Protein AF-A0A961WDT6-F1 (afdb_monomer_lite)

Radius of gyration: 16.95 Å; chains: 1; bounding box: 37×48×40 Å

Foldseek 3Di:
DVQLLVPQDQWDQDPVGDIDGADNPCVVLQDDPPVLLVVLLVLLVLLLLCVLQVNVVLNVLSVLQSLVQVVVVVPDDPSNSSSSVSSSVVSSCVSNVQWDFDDDPNDTDIDGDDDDDDRNHDDPVSNVVSSVVSVVSSVVGDDPVPDDDDPDDDPDPPPPDDDDD

Sequence (165 aa):
MDYAWSYTPAKFTPPSGKTVFIDKKNKDKMIVPLAKGREVIMAARLTAHAQICDLPEDQVRNYHSLILRERQSKKWTPQQLIYINQLHLTTVMMLVGKLQIVEKQGQKTVSVKGGKSKPKTCTPEQRAKVKELIAAYVKAGPDLTAVKPPAAGAVTPTSGNPGKK

Secondary structure (DSSP, 8-state):
-HHHHHHS-SEE--TTS--EE--TT-GGGTSPPHHHHHHHHHHHHHHHHHHHTT-HHHHHHHHHHHHHHHHHT--S-HHHHHHHHHHHHHHHHHHTTSEEEEEETTEEEEEE--S-----PPPHHHHHHHHHHHHHHHHTS--GGGSPPPP--------------

pLDDT: mean 76.64, std 20.47, range [28.44, 97.38]

Structure (mmCIF, N/CA/C/O backbone):
data_AF-A0A961WDT6-F1
#
_entry.id   AF-A0A961WDT6-F1
#
loop_
_atom_site.group_PDB
_atom_site.id
_atom_site.type_symbol
_atom_site.label_atom_id
_atom_site.label_alt_id
_atom_site.label_comp_id
_atom_site.label_asym_id
_atom_site.label_entity_id
_atom_site.label_seq_id
_atom_site.pdbx_PDB_ins_code
_atom_site.Cartn_x
_atom_site.Cartn_y
_atom_site.Cartn_z
_atom_site.occupancy
_atom_site.B_iso_or_equiv
_atom_site.auth_seq_id
_atom_site.auth_comp_id
_atom_site.auth_asym_id
_atom_site.auth_atom_id
_atom_site.pdbx_PDB_model_num
ATOM 1 N N . MET A 1 1 ? -5.571 2.172 -13.592 1.00 59.09 1 MET A N 1
ATOM 2 C CA . MET A 1 1 ? -4.099 2.173 -13.404 1.00 59.09 1 MET A CA 1
ATOM 3 C C . MET A 1 1 ? -3.459 3.456 -13.939 1.00 59.09 1 MET A C 1
ATOM 5 O O . MET A 1 1 ? -2.469 3.907 -13.377 1.00 59.09 1 MET A O 1
ATOM 9 N N . ASP A 1 2 ? -4.037 4.078 -14.969 1.00 68.88 2 ASP A N 1
ATOM 10 C CA . ASP A 1 2 ? -3.464 5.251 -15.652 1.00 68.88 2 ASP A CA 1
ATOM 11 C C . ASP A 1 2 ? -3.306 6.493 -14.772 1.00 68.88 2 ASP A C 1
ATOM 13 O O . ASP A 1 2 ? -2.321 7.213 -14.899 1.00 68.88 2 ASP A O 1
ATOM 17 N N . TYR A 1 3 ? -4.198 6.690 -13.801 1.00 67.19 3 TYR A N 1
ATOM 18 C CA . TYR A 1 3 ? -4.093 7.799 -12.849 1.00 67.19 3 TYR A CA 1
ATOM 19 C C . TYR A 1 3 ? -2.867 7.707 -11.925 1.00 67.19 3 TYR A C 1
ATOM 21 O O . TYR A 1 3 ? -2.311 8.725 -11.534 1.00 67.19 3 TYR A O 1
ATOM 29 N N . ALA A 1 4 ? -2.383 6.505 -11.597 1.00 66.75 4 ALA A N 1
ATOM 30 C CA . ALA A 1 4 ? -1.134 6.372 -10.839 1.00 66.75 4 ALA A CA 1
ATOM 31 C C . ALA A 1 4 ? 0.085 6.772 -11.693 1.00 66.75 4 ALA A C 1
ATOM 33 O O . ALA A 1 4 ? 1.058 7.343 -11.197 1.00 66.75 4 ALA A O 1
ATOM 34 N N . TRP A 1 5 ? 0.020 6.519 -13.005 1.00 71.19 5 TRP A N 1
ATOM 35 C CA . TRP A 1 5 ? 1.078 6.895 -13.939 1.00 71.19 5 TRP A CA 1
AT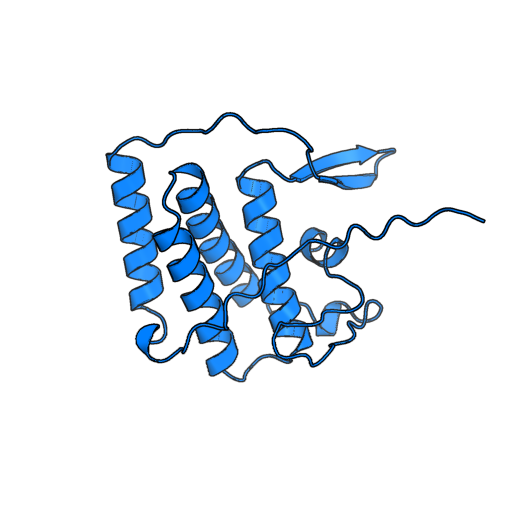OM 36 C C . TRP A 1 5 ? 1.210 8.414 -14.100 1.00 71.19 5 TRP A C 1
ATOM 38 O O . TRP A 1 5 ? 2.335 8.923 -14.152 1.00 71.19 5 TRP A O 1
ATOM 48 N N . SER A 1 6 ? 0.090 9.148 -14.118 1.00 70.12 6 SER A N 1
ATOM 49 C CA . SER A 1 6 ? 0.111 10.613 -14.230 1.00 70.12 6 SER A CA 1
ATOM 50 C C . SER A 1 6 ? 0.814 11.289 -13.048 1.00 70.12 6 SER A C 1
ATOM 52 O O . SER A 1 6 ? 1.495 12.287 -13.256 1.00 70.12 6 SER A O 1
ATOM 54 N N . TYR A 1 7 ? 0.731 10.721 -11.839 1.00 67.56 7 TYR A N 1
ATOM 55 C CA . TYR A 1 7 ? 1.404 11.250 -10.639 1.00 67.56 7 TYR A CA 1
ATOM 56 C C . TYR A 1 7 ? 2.800 10.696 -10.378 1.00 67.56 7 TYR A C 1
ATOM 58 O O . TYR A 1 7 ? 3.527 11.228 -9.541 1.00 67.56 7 TYR A O 1
ATOM 66 N N . THR A 1 8 ? 3.202 9.640 -11.080 1.00 67.88 8 THR A N 1
ATOM 67 C CA . THR A 1 8 ? 4.566 9.125 -10.955 1.00 67.88 8 THR A CA 1
ATOM 68 C C . THR A 1 8 ? 5.542 10.251 -11.350 1.00 67.88 8 THR A C 1
ATOM 70 O O . THR A 1 8 ? 5.372 10.825 -12.422 1.00 67.88 8 THR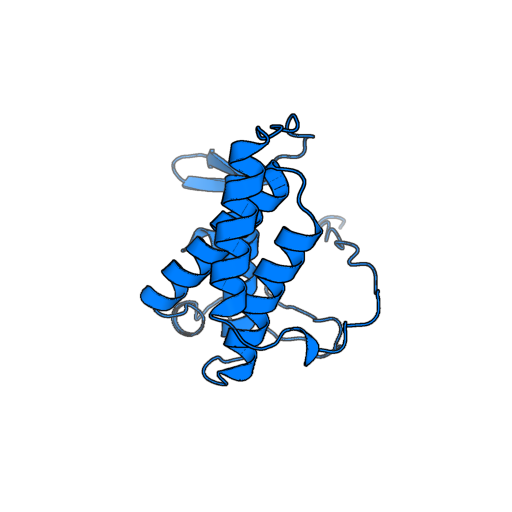 A O 1
ATOM 73 N N . PRO A 1 9 ? 6.535 10.645 -10.538 1.00 71.44 9 PRO A N 1
ATOM 74 C CA . PRO A 1 9 ? 7.431 11.743 -10.910 1.00 71.44 9 PRO A CA 1
ATOM 75 C C . PRO A 1 9 ? 8.360 11.333 -12.069 1.00 71.44 9 PRO A C 1
ATOM 77 O O . PRO A 1 9 ? 8.483 10.154 -12.384 1.00 71.44 9 PRO A O 1
ATOM 80 N N . ALA A 1 10 ? 9.019 12.286 -12.735 1.00 76.19 10 ALA A N 1
ATOM 81 C CA . ALA A 1 10 ? 10.022 11.975 -13.770 1.00 76.19 10 ALA A CA 1
ATOM 82 C C . ALA A 1 10 ? 11.360 11.483 -13.177 1.00 76.19 10 ALA A C 1
ATOM 84 O O . ALA A 1 10 ? 12.149 10.814 -13.843 1.00 76.19 10 ALA A O 1
ATOM 85 N N . LYS A 1 11 ? 11.609 11.804 -11.904 1.00 77.75 11 LYS A N 1
ATOM 86 C CA . LYS A 1 11 ? 12.741 11.320 -11.115 1.00 77.75 11 LYS A CA 1
ATOM 87 C C . LYS A 1 11 ? 12.306 11.104 -9.671 1.00 77.75 11 LYS A C 1
ATOM 89 O O . LYS A 1 11 ? 11.472 11.850 -9.163 1.00 77.75 11 LYS A O 1
ATOM 94 N N . PHE A 1 12 ? 12.875 10.108 -9.011 1.00 75.38 12 PHE A N 1
ATOM 95 C CA . PHE A 1 12 ? 12.621 9.829 -7.603 1.00 75.38 12 PHE A CA 1
ATOM 96 C C . PHE A 1 12 ? 13.937 9.564 -6.882 1.00 75.38 12 PHE A C 1
ATOM 98 O O . PHE A 1 12 ? 14.713 8.706 -7.300 1.00 75.38 12 PHE A O 1
ATOM 105 N N . THR A 1 13 ? 14.172 10.284 -5.789 1.00 72.25 13 THR A N 1
ATOM 106 C CA . THR A 1 13 ? 15.347 10.100 -4.936 1.00 72.25 13 THR A CA 1
ATOM 107 C C . THR A 1 13 ? 14.876 9.519 -3.601 1.00 72.25 13 THR A C 1
ATOM 109 O O . THR A 1 13 ? 14.266 10.240 -2.812 1.00 72.25 13 THR A O 1
ATOM 112 N N . PRO A 1 14 ? 15.079 8.214 -3.347 1.00 67.81 14 PRO A N 1
ATOM 113 C CA . PRO A 1 14 ? 14.799 7.621 -2.046 1.00 67.81 14 PRO A CA 1
ATOM 114 C C . PRO A 1 14 ? 15.775 8.154 -0.980 1.00 67.81 14 PRO A C 1
ATOM 116 O O . PRO A 1 14 ? 16.847 8.649 -1.333 1.00 67.81 14 PRO A O 1
ATOM 119 N N . PRO A 1 15 ? 15.491 7.954 0.323 1.00 59.66 15 PRO A N 1
ATOM 120 C CA . PRO A 1 15 ? 16.408 8.311 1.414 1.00 59.66 15 PRO A CA 1
ATOM 121 C C . PRO A 1 15 ? 17.803 7.675 1.310 1.00 59.66 15 PRO A C 1
ATOM 123 O O . PRO A 1 15 ? 18.754 8.169 1.899 1.00 59.66 15 PRO A O 1
ATOM 126 N N . SER A 1 16 ? 17.947 6.597 0.533 1.00 70.50 16 SER A N 1
ATOM 127 C CA . SER A 1 16 ? 19.240 5.975 0.229 1.00 70.50 16 SER A CA 1
ATOM 128 C C . SER A 1 16 ? 20.095 6.766 -0.777 1.00 70.50 16 SER A C 1
ATOM 130 O O . SER A 1 16 ? 21.140 6.279 -1.193 1.00 70.50 16 SER A O 1
ATOM 132 N N . GLY A 1 17 ? 19.637 7.930 -1.252 1.00 66.25 17 GLY A N 1
ATOM 133 C CA . GLY A 1 17 ? 20.403 8.875 -2.076 1.00 66.25 17 GLY A CA 1
ATOM 134 C C . GLY A 1 17 ? 20.498 8.552 -3.573 1.00 66.25 17 GLY A C 1
ATOM 135 O O . GLY A 1 17 ? 20.758 9.444 -4.379 1.00 66.25 17 GLY A O 1
ATOM 136 N N . LYS A 1 18 ? 20.241 7.308 -3.998 1.00 77.25 18 LYS A N 1
ATOM 137 C CA . LYS A 1 18 ? 20.331 6.924 -5.419 1.00 77.25 18 LYS A CA 1
ATOM 138 C C . LYS A 1 18 ? 19.096 7.358 -6.212 1.00 77.25 18 LYS A C 1
ATOM 140 O O . LYS A 1 18 ? 18.069 6.684 -6.187 1.00 77.25 18 LYS A O 1
ATOM 145 N N . THR A 1 19 ? 19.222 8.451 -6.958 1.00 81.69 19 THR A N 1
ATOM 146 C CA . THR A 1 19 ? 18.164 8.955 -7.847 1.00 81.69 19 THR A CA 1
ATOM 147 C C . THR A 1 19 ? 17.856 7.965 -8.972 1.00 81.69 19 THR A C 1
ATOM 149 O O . THR A 1 19 ? 18.752 7.512 -9.682 1.00 81.69 19 THR A O 1
ATOM 152 N N . VAL A 1 20 ? 16.573 7.655 -9.153 1.00 80.19 20 VAL A N 1
ATOM 153 C CA . VAL A 1 20 ? 16.056 6.836 -10.252 1.00 80.19 20 VAL A CA 1
ATOM 154 C C . VAL A 1 20 ? 15.321 7.742 -11.232 1.00 80.19 20 VAL A C 1
ATOM 156 O O . VAL A 1 20 ? 14.378 8.439 -10.852 1.00 80.19 20 VAL A O 1
ATOM 159 N N . PHE A 1 21 ? 15.746 7.718 -12.492 1.00 82.62 21 PHE A N 1
ATOM 160 C CA . PHE A 1 21 ? 15.040 8.366 -13.593 1.00 82.62 21 PHE A CA 1
ATOM 161 C C . PHE A 1 21 ? 13.946 7.443 -14.120 1.00 82.62 21 PHE A C 1
ATOM 163 O O . PHE A 1 21 ? 14.137 6.230 -14.229 1.00 82.62 21 PHE A O 1
ATOM 170 N N . ILE A 1 22 ? 12.789 8.027 -14.405 1.00 79.81 22 ILE A N 1
ATOM 171 C CA . ILE A 1 22 ? 11.580 7.310 -14.797 1.00 79.81 22 ILE A CA 1
ATOM 172 C C . ILE A 1 22 ? 11.346 7.564 -16.279 1.00 79.81 22 ILE A C 1
ATOM 174 O O . ILE A 1 22 ? 11.187 8.713 -16.700 1.00 79.81 22 ILE A O 1
ATOM 178 N N . ASP A 1 23 ? 11.324 6.491 -17.069 1.00 81.25 23 ASP A N 1
ATOM 179 C CA . ASP A 1 23 ? 11.062 6.592 -18.500 1.00 81.25 23 ASP A CA 1
ATOM 180 C C . ASP A 1 23 ? 9.569 6.831 -18.742 1.00 81.25 23 ASP A C 1
ATOM 182 O O . ASP A 1 23 ? 8.760 5.914 -18.886 1.00 81.25 23 ASP A O 1
ATOM 186 N N . LYS A 1 24 ? 9.203 8.112 -18.802 1.00 79.25 24 LYS A N 1
ATOM 187 C CA . LYS A 1 24 ? 7.831 8.552 -19.058 1.00 79.25 24 LYS A CA 1
ATOM 188 C C . LYS A 1 24 ? 7.304 8.181 -20.446 1.00 79.25 24 LYS A C 1
ATOM 190 O O . LYS A 1 24 ? 6.091 8.239 -20.642 1.00 79.25 24 LYS A O 1
ATOM 195 N N . LYS A 1 25 ? 8.179 7.807 -21.385 1.00 82.31 25 LYS A N 1
ATOM 196 C CA . LYS A 1 25 ? 7.808 7.434 -22.755 1.00 82.31 25 LYS A CA 1
ATOM 197 C C . LYS A 1 25 ? 7.473 5.947 -22.869 1.00 82.31 25 LYS A C 1
ATOM 199 O O . LYS A 1 25 ? 6.646 5.589 -23.697 1.00 82.31 25 LYS A O 1
ATOM 204 N N . ASN A 1 26 ? 8.039 5.097 -22.009 1.00 82.00 26 ASN A N 1
ATOM 205 C CA . ASN A 1 26 ? 7.781 3.651 -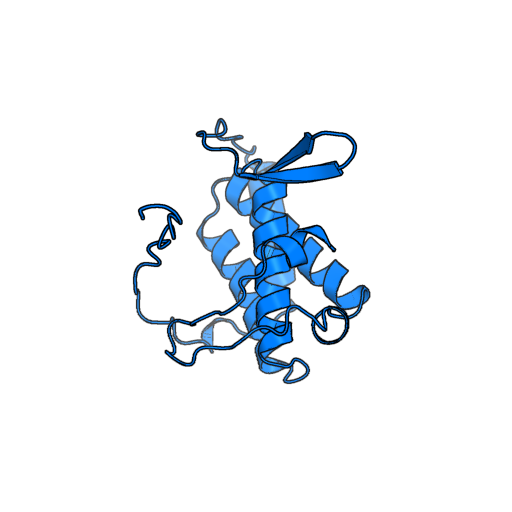21.990 1.00 82.00 26 ASN A CA 1
ATOM 206 C C . ASN A 1 26 ? 6.999 3.212 -20.749 1.00 82.00 26 ASN A C 1
ATOM 208 O O . ASN A 1 26 ? 7.481 2.444 -19.913 1.00 82.00 26 ASN A O 1
ATOM 212 N N . LYS A 1 27 ? 5.747 3.663 -20.662 1.00 81.88 27 LYS A N 1
ATOM 213 C CA . LYS A 1 27 ? 4.827 3.306 -19.577 1.00 81.88 27 LYS A CA 1
ATOM 214 C C . LYS A 1 27 ? 4.679 1.789 -19.399 1.00 81.88 27 LYS A C 1
ATOM 216 O O . LYS A 1 27 ? 4.703 1.300 -18.270 1.00 81.88 27 LYS A O 1
ATOM 221 N N . ASP A 1 28 ? 4.577 1.042 -20.492 1.00 83.12 28 ASP A N 1
ATOM 222 C CA . ASP A 1 28 ? 4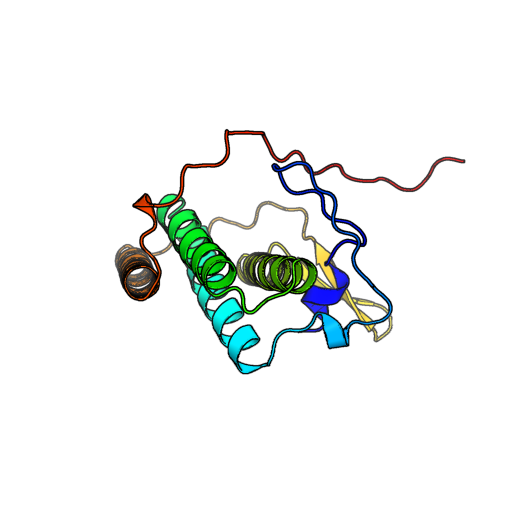.279 -0.395 -20.452 1.00 83.12 28 ASP A CA 1
ATOM 223 C C . ASP A 1 28 ? 5.403 -1.226 -19.822 1.00 83.12 28 ASP A C 1
ATOM 225 O O . ASP A 1 28 ? 5.148 -2.279 -19.246 1.00 83.12 28 ASP A O 1
ATOM 229 N N . LYS A 1 29 ? 6.644 -0.719 -19.828 1.00 83.88 29 LYS A N 1
ATOM 230 C CA . LYS A 1 29 ? 7.781 -1.361 -19.145 1.00 83.88 29 LYS A CA 1
ATOM 231 C C . LYS A 1 29 ? 7.734 -1.189 -17.622 1.00 83.88 29 LYS A C 1
ATOM 233 O O . LYS A 1 29 ? 8.425 -1.900 -16.893 1.00 83.88 29 LYS A O 1
ATOM 238 N N . MET A 1 30 ? 6.937 -0.240 -17.134 1.00 82.56 30 MET A N 1
ATOM 239 C CA . MET A 1 30 ? 6.847 0.117 -15.717 1.00 82.56 30 MET A CA 1
ATOM 240 C C . MET A 1 30 ? 5.576 -0.385 -15.044 1.00 82.56 30 MET A C 1
ATOM 242 O O . MET A 1 30 ? 5.590 -0.627 -13.835 1.00 82.56 30 MET A O 1
ATOM 246 N N . ILE A 1 31 ? 4.486 -0.543 -15.798 1.00 85.25 31 ILE A N 1
ATOM 247 C CA . ILE A 1 31 ? 3.253 -1.108 -15.257 1.00 85.25 31 ILE A CA 1
ATOM 248 C C . ILE A 1 31 ? 3.511 -2.561 -14.851 1.00 85.25 31 ILE A C 1
ATOM 250 O O . ILE A 1 31 ? 3.979 -3.382 -15.635 1.00 85.25 31 ILE A O 1
ATOM 254 N N . VAL A 1 32 ? 3.182 -2.885 -13.604 1.00 90.25 32 VAL A N 1
ATOM 255 C CA . VAL A 1 32 ? 3.193 -4.272 -13.132 1.00 90.25 32 VAL A CA 1
ATOM 256 C C . VAL A 1 32 ? 1.988 -5.042 -13.683 1.00 90.25 32 VAL A C 1
ATOM 258 O O . VAL A 1 32 ? 0.934 -4.437 -13.905 1.00 90.25 32 VAL A O 1
ATOM 261 N N . PRO A 1 33 ? 2.083 -6.375 -13.846 1.00 93.19 33 PRO A N 1
ATOM 262 C CA . PRO A 1 33 ? 0.961 -7.196 -14.290 1.00 93.19 33 PRO A CA 1
ATOM 263 C C . PRO A 1 33 ? -0.314 -6.947 -13.477 1.00 93.19 33 PRO A C 1
ATOM 265 O O . PRO A 1 33 ? -0.256 -6.697 -12.269 1.00 93.19 33 PRO A O 1
ATOM 268 N N . LEU A 1 34 ? -1.479 -7.078 -14.119 1.00 90.19 34 LEU A N 1
ATOM 269 C CA . LEU A 1 34 ? -2.778 -6.745 -13.520 1.00 90.19 34 LEU A CA 1
ATOM 270 C C . LEU A 1 34 ? -3.018 -7.441 -12.173 1.00 90.19 34 LEU A C 1
ATOM 272 O O . LEU A 1 34 ? -3.534 -6.817 -11.248 1.00 90.19 34 LEU A O 1
ATOM 276 N N . ALA A 1 35 ? -2.616 -8.708 -12.042 1.00 92.38 35 ALA A N 1
ATOM 277 C CA . ALA A 1 35 ? -2.719 -9.453 -10.789 1.00 92.38 35 ALA A CA 1
ATOM 278 C C . ALA A 1 35 ? -1.959 -8.766 -9.640 1.00 92.38 35 ALA A C 1
ATOM 280 O O . ALA A 1 35 ? -2.525 -8.557 -8.569 1.00 92.38 35 ALA A O 1
ATOM 281 N N . LYS A 1 36 ? -0.719 -8.318 -9.886 1.00 94.25 36 LYS A N 1
ATOM 282 C CA . LYS A 1 36 ? 0.059 -7.558 -8.899 1.00 94.25 36 LYS A CA 1
ATOM 283 C C . LYS A 1 36 ? -0.559 -6.184 -8.645 1.00 94.25 36 LYS A C 1
ATOM 285 O O . LYS A 1 36 ? -0.660 -5.765 -7.498 1.00 94.25 36 LYS A O 1
ATOM 290 N N . GLY A 1 37 ? -1.035 -5.505 -9.689 1.00 93.25 37 GLY A N 1
ATOM 291 C CA . GLY A 1 37 ? -1.755 -4.238 -9.540 1.00 93.25 37 GLY A CA 1
ATOM 292 C C . GLY A 1 37 ? -2.966 -4.349 -8.606 1.00 93.25 37 GLY A C 1
ATOM 293 O O . GLY A 1 37 ? -3.156 -3.497 -7.740 1.00 93.25 37 GLY A O 1
ATOM 294 N N . ARG A 1 38 ? -3.752 -5.429 -8.726 1.00 94.75 38 ARG A N 1
ATOM 295 C CA . ARG A 1 38 ? -4.895 -5.716 -7.841 1.00 94.75 38 ARG A CA 1
ATOM 296 C C . ARG A 1 38 ? -4.463 -5.911 -6.389 1.00 94.75 38 ARG A C 1
ATOM 298 O O . ARG A 1 38 ? -5.082 -5.331 -5.504 1.00 94.75 38 ARG A O 1
ATOM 305 N N . GLU A 1 39 ? -3.398 -6.670 -6.144 1.00 95.00 39 GLU A N 1
ATOM 306 C CA . GLU A 1 39 ? -2.853 -6.872 -4.794 1.00 95.00 39 GLU A CA 1
ATOM 307 C C . GLU A 1 39 ? -2.415 -5.547 -4.153 1.00 95.00 39 GLU A C 1
ATOM 309 O O . GLU A 1 39 ? -2.803 -5.246 -3.024 1.00 95.00 39 GLU A O 1
ATOM 314 N N . VAL A 1 40 ? -1.693 -4.705 -4.902 1.00 96.19 40 VAL A N 1
ATOM 315 C CA . VAL A 1 40 ? -1.263 -3.375 -4.439 1.00 96.19 40 VAL A CA 1
ATOM 316 C C . VAL A 1 40 ? -2.465 -2.496 -4.082 1.00 96.19 40 VAL A C 1
ATOM 318 O O . VAL A 1 40 ? -2.449 -1.827 -3.049 1.00 96.19 40 VAL A O 1
ATOM 321 N N . ILE A 1 41 ? -3.525 -2.514 -4.897 1.00 95.00 41 ILE A N 1
ATOM 322 C CA . ILE A 1 41 ? -4.766 -1.767 -4.636 1.00 95.00 41 ILE A CA 1
ATOM 323 C C . ILE A 1 41 ? -5.474 -2.287 -3.377 1.00 95.00 41 ILE A C 1
ATOM 325 O O . ILE A 1 41 ? -5.961 -1.485 -2.581 1.00 95.00 41 ILE A O 1
ATOM 329 N N . MET A 1 42 ? -5.517 -3.604 -3.159 1.00 96.00 42 MET A N 1
ATOM 330 C CA . MET A 1 42 ? -6.114 -4.188 -1.952 1.00 96.00 42 MET A CA 1
ATOM 331 C C . MET A 1 42 ? -5.332 -3.806 -0.691 1.00 96.00 42 MET A C 1
ATOM 333 O O . MET A 1 42 ? -5.929 -3.359 0.289 1.00 96.00 42 MET A O 1
ATOM 337 N N . ALA A 1 43 ? -4.000 -3.886 -0.733 1.00 97.12 43 ALA A N 1
ATOM 338 C CA . ALA A 1 43 ? -3.149 -3.420 0.357 1.00 97.12 43 ALA A CA 1
ATOM 339 C C . ALA A 1 43 ? -3.349 -1.915 0.615 1.00 97.12 43 ALA A C 1
ATOM 341 O O . ALA A 1 43 ? -3.511 -1.492 1.758 1.00 97.12 43 ALA A O 1
ATOM 342 N N . ALA A 1 44 ? -3.426 -1.097 -0.438 1.00 96.00 44 ALA A N 1
ATOM 343 C CA . ALA A 1 44 ? -3.708 0.331 -0.318 1.00 96.00 44 ALA A CA 1
ATOM 344 C C . ALA A 1 44 ? -5.091 0.616 0.280 1.00 96.00 44 ALA A C 1
ATOM 346 O O . ALA A 1 44 ? -5.233 1.534 1.085 1.00 96.00 44 ALA A O 1
ATOM 347 N N . ARG A 1 45 ? -6.104 -0.192 -0.052 1.00 95.88 45 ARG A N 1
ATOM 348 C CA . ARG A 1 45 ? -7.431 -0.096 0.560 1.00 95.88 45 ARG A CA 1
ATOM 349 C C . ARG A 1 45 ? -7.352 -0.321 2.068 1.00 95.88 45 ARG A C 1
ATOM 351 O O . ARG A 1 45 ? -7.911 0.490 2.799 1.00 95.88 45 ARG A O 1
ATOM 358 N N . LEU A 1 46 ? -6.639 -1.347 2.537 1.00 96.69 46 LEU A N 1
ATOM 359 C CA . LEU A 1 46 ? -6.432 -1.575 3.975 1.00 96.69 46 LEU A CA 1
ATOM 360 C C . LEU A 1 46 ? -5.722 -0.388 4.640 1.00 96.69 46 LEU A C 1
ATOM 362 O O . LEU A 1 46 ? -6.191 0.104 5.663 1.00 96.69 46 LEU A O 1
ATOM 366 N N . THR A 1 47 ? -4.667 0.149 4.014 1.00 96.62 47 THR A N 1
ATOM 367 C CA . THR A 1 47 ? -3.986 1.359 4.507 1.00 96.62 47 THR A CA 1
ATOM 368 C C . THR A 1 47 ? -4.927 2.567 4.580 1.00 96.62 47 THR A C 1
ATOM 370 O O . THR A 1 47 ? -4.900 3.302 5.563 1.00 96.62 47 THR A O 1
ATOM 373 N N . ALA A 1 48 ? -5.782 2.777 3.577 1.00 93.94 48 ALA A N 1
ATOM 374 C CA . ALA A 1 48 ? -6.743 3.877 3.585 1.00 93.94 48 ALA A CA 1
ATOM 375 C C . ALA A 1 48 ? -7.761 3.742 4.725 1.00 93.94 48 ALA A C 1
ATOM 377 O O . ALA A 1 48 ? -8.073 4.733 5.377 1.00 93.94 48 ALA A O 1
ATOM 378 N N . HIS A 1 49 ? -8.247 2.525 4.993 1.00 94.31 49 HIS A N 1
ATOM 379 C CA . HIS A 1 49 ? -9.161 2.280 6.111 1.00 94.31 49 HIS A CA 1
ATOM 380 C C . HIS A 1 49 ? -8.461 2.493 7.455 1.00 94.31 49 HIS A C 1
ATOM 382 O O . HIS A 1 49 ? -9.048 3.115 8.330 1.00 94.31 49 HIS A O 1
ATOM 388 N N . ALA A 1 50 ? -7.200 2.074 7.605 1.00 94.31 50 ALA A N 1
ATOM 389 C CA . ALA A 1 50 ? -6.411 2.387 8.796 1.00 94.31 50 ALA A CA 1
ATOM 390 C C . ALA A 1 50 ? -6.267 3.902 9.008 1.00 94.31 50 ALA A C 1
ATOM 392 O O . ALA A 1 50 ? -6.486 4.379 10.116 1.00 94.31 50 ALA A O 1
ATOM 393 N N . GLN A 1 51 ? -5.998 4.673 7.948 1.00 91.50 51 GLN A N 1
ATOM 394 C CA . GLN A 1 51 ? -5.908 6.134 8.044 1.00 91.50 51 GLN A CA 1
ATOM 395 C C . GLN A 1 51 ? -7.258 6.785 8.391 1.00 91.50 51 GLN A C 1
ATOM 397 O O . GLN A 1 51 ? -7.302 7.739 9.158 1.00 91.50 51 GLN A O 1
ATOM 402 N N . ILE A 1 52 ? -8.364 6.290 7.825 1.00 90.69 52 ILE A N 1
ATOM 403 C CA . ILE A 1 52 ? -9.718 6.764 8.155 1.00 90.69 52 ILE A CA 1
ATOM 404 C C . ILE A 1 52 ? -10.039 6.464 9.623 1.00 90.69 52 ILE A C 1
ATOM 406 O O . ILE A 1 52 ? -10.552 7.323 10.329 1.00 90.69 52 ILE A O 1
ATOM 410 N N . CYS A 1 53 ? -9.690 5.268 10.090 1.00 91.19 53 CYS A N 1
ATOM 411 C CA . CYS A 1 53 ? -9.977 4.798 11.438 1.00 91.19 53 CYS A CA 1
ATOM 412 C C . CYS A 1 53 ? -8.983 5.264 12.516 1.00 91.19 53 CYS A C 1
ATOM 414 O O . CYS A 1 53 ? -9.104 4.801 13.650 1.00 91.19 53 CYS A O 1
ATOM 416 N N . ASP A 1 54 ? -8.040 6.147 12.172 1.00 90.81 54 ASP A N 1
ATOM 417 C CA . ASP A 1 54 ? -6.987 6.662 13.057 1.00 90.81 54 ASP A CA 1
ATOM 418 C C . ASP A 1 54 ? -6.117 5.555 13.682 1.00 90.81 54 ASP A C 1
ATOM 420 O O . ASP A 1 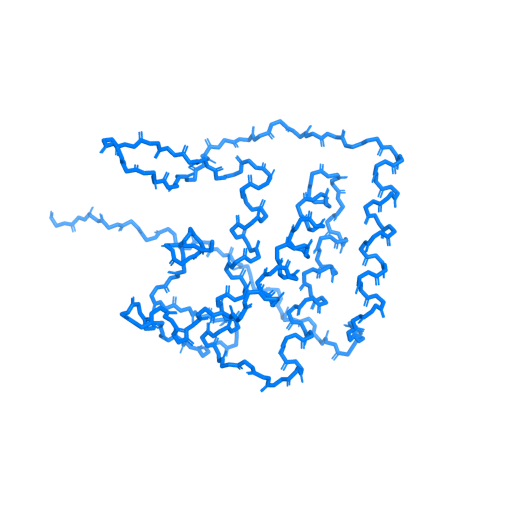54 ? -5.937 5.456 14.892 1.00 90.81 54 ASP A O 1
ATOM 424 N N . LEU A 1 55 ? -5.613 4.661 12.826 1.00 92.38 55 LEU A N 1
ATOM 425 C CA . LEU A 1 55 ? -4.739 3.543 13.186 1.00 92.38 55 LEU A CA 1
ATOM 426 C C . LEU A 1 55 ? -3.357 3.706 12.518 1.00 92.38 55 LEU A C 1
ATOM 428 O O . LEU A 1 55 ? -3.055 3.003 11.542 1.00 92.38 55 LEU A O 1
ATOM 432 N N . PRO A 1 56 ? -2.519 4.655 12.977 1.00 90.75 56 PRO A N 1
ATOM 433 C CA . PRO A 1 56 ? -1.277 5.014 12.294 1.00 90.75 56 PRO A CA 1
ATOM 434 C C . PRO A 1 56 ? -0.246 3.875 12.267 1.00 90.75 56 PRO A C 1
ATOM 436 O O . PRO A 1 56 ? 0.402 3.659 11.240 1.00 90.75 56 PRO A O 1
ATOM 439 N N . GLU A 1 57 ? -0.126 3.086 13.335 1.00 93.00 57 GLU A N 1
ATOM 440 C CA . GLU A 1 57 ? 0.799 1.948 13.386 1.00 93.00 57 GLU A CA 1
ATOM 441 C C . GLU A 1 57 ? 0.385 0.856 12.394 1.00 93.00 57 GLU A C 1
ATOM 443 O O . GLU A 1 57 ? 1.221 0.300 11.680 1.00 93.00 57 GLU A O 1
ATOM 448 N N . ASP A 1 58 ? -0.915 0.567 12.302 1.00 94.81 58 ASP A N 1
ATOM 449 C CA . ASP A 1 58 ? -1.465 -0.398 11.349 1.00 94.81 58 ASP A CA 1
ATOM 450 C C . ASP A 1 58 ? -1.271 0.059 9.900 1.00 94.81 58 ASP A C 1
ATOM 452 O O . ASP A 1 58 ? -0.882 -0.739 9.043 1.00 94.81 58 ASP A O 1
ATOM 456 N N . GLN A 1 59 ? -1.457 1.356 9.632 1.00 92.81 59 GLN A N 1
ATOM 457 C CA . GLN A 1 59 ? -1.151 1.958 8.335 1.00 92.81 59 GLN A CA 1
ATOM 458 C C . GLN A 1 59 ? 0.310 1.707 7.933 1.00 92.81 59 GLN A C 1
ATOM 460 O O . GLN A 1 59 ? 0.561 1.254 6.808 1.00 92.81 59 GLN A O 1
ATOM 465 N N . VAL A 1 60 ? 1.258 1.985 8.835 1.00 92.75 60 VAL A N 1
ATOM 466 C CA . VAL A 1 60 ? 2.698 1.820 8.581 1.00 92.75 60 VAL A CA 1
ATOM 467 C C . VAL A 1 60 ? 3.051 0.348 8.390 1.00 92.75 60 VAL A C 1
ATOM 469 O O . VAL A 1 60 ? 3.700 0.004 7.400 1.00 92.75 60 VAL A O 1
ATOM 472 N N . ARG A 1 61 ? 2.583 -0.541 9.276 1.00 94.12 61 ARG A N 1
ATOM 473 C CA . ARG A 1 61 ? 2.855 -1.987 9.192 1.00 94.12 61 ARG A CA 1
ATOM 474 C C . ARG A 1 61 ? 2.355 -2.592 7.886 1.00 94.12 61 ARG A C 1
ATOM 476 O O . ARG A 1 61 ? 3.094 -3.325 7.229 1.00 94.12 61 ARG A O 1
ATOM 483 N N . ASN A 1 62 ? 1.134 -2.251 7.478 1.00 96.12 62 ASN A N 1
ATOM 484 C CA . ASN A 1 62 ? 0.546 -2.749 6.239 1.00 96.12 62 ASN A CA 1
ATOM 485 C C . ASN A 1 62 ? 1.359 -2.316 5.005 1.00 96.12 62 ASN A C 1
ATOM 487 O O . ASN A 1 62 ? 1.689 -3.136 4.145 1.00 96.12 62 ASN A O 1
ATOM 491 N N . TYR A 1 63 ? 1.736 -1.033 4.942 1.00 95.00 63 TYR A N 1
ATOM 492 C CA . TYR A 1 63 ? 2.561 -0.501 3.855 1.00 95.00 63 TYR A CA 1
ATOM 493 C C . TYR A 1 63 ? 3.964 -1.129 3.831 1.00 95.00 63 TYR A C 1
ATOM 495 O O . TYR A 1 63 ? 4.436 -1.545 2.771 1.00 95.00 63 TYR A O 1
ATOM 503 N N . HIS A 1 64 ? 4.620 -1.259 4.987 1.00 93.69 64 HIS A N 1
ATOM 504 C CA . HIS A 1 64 ? 5.938 -1.888 5.074 1.00 93.69 64 HIS A CA 1
ATOM 505 C C . HIS A 1 64 ? 5.909 -3.354 4.640 1.00 93.69 64 HIS A C 1
ATOM 507 O O . HIS A 1 64 ? 6.799 -3.765 3.900 1.00 93.69 64 HIS A O 1
ATOM 513 N N . SER A 1 65 ? 4.875 -4.114 5.013 1.00 94.75 65 SER A N 1
ATOM 514 C CA . SER A 1 65 ? 4.721 -5.507 4.573 1.00 94.75 65 SER A CA 1
ATOM 515 C C . SER A 1 65 ? 4.628 -5.628 3.055 1.00 94.75 65 SER A C 1
ATOM 517 O O . SER A 1 65 ? 5.339 -6.445 2.468 1.00 94.75 65 SER A O 1
ATOM 519 N N . LEU A 1 66 ? 3.849 -4.756 2.399 1.00 95.50 66 LEU A N 1
ATOM 520 C CA . LEU A 1 66 ? 3.798 -4.695 0.937 1.00 95.50 66 LEU A CA 1
ATOM 521 C C . LEU A 1 66 ? 5.186 -4.416 0.344 1.00 95.50 66 LEU A C 1
ATOM 523 O O . LEU A 1 66 ? 5.706 -5.214 -0.430 1.00 95.50 66 LEU A O 1
ATOM 527 N N . ILE A 1 67 ? 5.806 -3.289 0.702 1.00 93.00 67 ILE A N 1
ATOM 528 C CA . ILE A 1 67 ? 7.053 -2.863 0.054 1.00 93.00 67 ILE A CA 1
ATOM 529 C C . ILE A 1 67 ? 8.198 -3.838 0.328 1.00 93.00 67 ILE A C 1
ATOM 531 O O . ILE A 1 67 ? 9.007 -4.096 -0.566 1.00 93.00 67 ILE A O 1
ATOM 535 N N . LEU A 1 68 ? 8.270 -4.402 1.535 1.00 92.88 68 LEU A N 1
ATOM 536 C CA . LEU A 1 68 ? 9.280 -5.394 1.875 1.00 92.88 68 LEU A CA 1
ATOM 537 C C . LEU A 1 68 ? 9.115 -6.665 1.042 1.00 92.88 68 LEU A C 1
ATOM 539 O O . LEU A 1 68 ? 10.101 -7.133 0.473 1.00 92.88 68 LEU A O 1
ATOM 543 N N . ARG A 1 69 ? 7.883 -7.175 0.907 1.00 93.81 69 ARG A N 1
ATOM 544 C CA . ARG A 1 69 ? 7.572 -8.354 0.084 1.00 93.81 69 ARG A CA 1
ATOM 545 C C . ARG A 1 69 ? 8.028 -8.146 -1.353 1.00 93.81 69 ARG A C 1
ATOM 547 O O . ARG A 1 69 ? 8.721 -8.993 -1.916 1.00 93.81 69 ARG A O 1
ATOM 554 N N . GLU A 1 70 ? 7.688 -6.999 -1.936 1.00 94.19 70 GLU A N 1
ATOM 555 C CA . GLU A 1 70 ? 8.042 -6.716 -3.325 1.00 94.19 70 GLU A CA 1
ATOM 556 C C . GLU A 1 70 ? 9.555 -6.554 -3.509 1.00 94.19 70 GLU A C 1
ATOM 558 O O . GLU A 1 70 ? 10.108 -7.076 -4.478 1.00 94.19 70 GLU A O 1
ATOM 563 N N . ARG A 1 71 ? 10.256 -5.921 -2.559 1.00 91.25 71 ARG A N 1
ATOM 564 C CA . ARG A 1 71 ? 11.725 -5.815 -2.585 1.00 91.25 71 ARG A CA 1
ATOM 565 C C . ARG A 1 71 ? 12.409 -7.175 -2.454 1.00 91.25 71 ARG A C 1
ATOM 567 O O . ARG A 1 71 ? 13.308 -7.477 -3.234 1.00 91.25 71 ARG A O 1
ATOM 574 N N . GLN A 1 72 ? 11.983 -8.000 -1.500 1.00 92.06 72 GLN A N 1
ATOM 575 C CA . GLN A 1 72 ? 12.571 -9.321 -1.258 1.00 92.06 72 GLN A CA 1
ATOM 576 C C . GLN A 1 72 ? 12.277 -10.314 -2.380 1.00 92.06 72 GLN A C 1
ATOM 578 O O . GLN A 1 72 ? 13.084 -11.207 -2.621 1.00 92.06 72 GLN A O 1
ATOM 583 N N . SER A 1 73 ? 11.176 -10.126 -3.116 1.00 91.31 73 SER A N 1
ATOM 584 C CA . SER A 1 73 ? 10.873 -10.958 -4.282 1.00 91.31 73 SER A CA 1
ATOM 585 C C . SER A 1 73 ? 11.958 -10.889 -5.362 1.00 91.31 73 SER A C 1
ATOM 587 O O . SER A 1 73 ? 12.084 -11.828 -6.141 1.00 91.31 73 SER A O 1
ATOM 589 N N . LYS A 1 74 ? 12.712 -9.776 -5.437 1.00 90.12 74 LYS A N 1
ATOM 590 C CA . LYS A 1 74 ? 13.697 -9.470 -6.494 1.00 90.12 74 LYS A CA 1
ATOM 591 C C . LYS A 1 74 ? 13.139 -9.557 -7.927 1.00 90.12 74 LYS A C 1
ATOM 593 O O . LYS A 1 74 ? 13.908 -9.544 -8.881 1.00 90.12 74 LYS A O 1
ATOM 598 N N . LYS A 1 75 ? 11.811 -9.605 -8.093 1.00 93.38 75 LYS A N 1
ATOM 599 C CA . LYS A 1 75 ? 11.132 -9.722 -9.398 1.00 93.38 75 LYS A CA 1
ATOM 600 C C . LYS A 1 75 ? 11.011 -8.391 -10.137 1.00 93.38 75 LYS A C 1
ATOM 602 O O . LYS A 1 75 ? 10.755 -8.381 -11.335 1.00 93.38 75 LYS A O 1
ATOM 607 N N . TRP A 1 76 ? 11.149 -7.277 -9.421 1.00 93.56 76 TRP A N 1
ATOM 608 C CA . TRP A 1 76 ? 10.817 -5.950 -9.928 1.00 93.56 76 TRP A CA 1
ATOM 609 C C . TRP A 1 76 ? 12.056 -5.105 -10.167 1.00 93.56 76 TRP A C 1
ATOM 611 O O . TRP A 1 76 ? 12.962 -5.042 -9.334 1.00 93.56 76 TRP A O 1
ATOM 621 N N . THR A 1 77 ? 12.048 -4.373 -11.276 1.00 91.31 77 THR A N 1
ATOM 622 C CA . THR A 1 77 ? 13.036 -3.319 -11.510 1.00 91.31 77 THR A CA 1
ATOM 623 C C . THR A 1 77 ? 12.855 -2.172 -10.502 1.00 91.31 77 THR A C 1
ATOM 625 O O . THR A 1 77 ? 11.759 -1.980 -9.962 1.00 91.31 77 THR A O 1
ATOM 628 N N . PRO A 1 78 ? 13.883 -1.330 -10.279 1.00 88.88 78 PRO A N 1
ATOM 629 C CA . PRO A 1 78 ? 13.741 -0.138 -9.440 1.00 88.88 78 PRO A CA 1
ATOM 630 C C . PRO A 1 78 ? 12.588 0.780 -9.876 1.00 88.88 78 PRO A C 1
ATOM 632 O O . PRO A 1 78 ? 11.876 1.324 -9.036 1.00 88.88 78 PRO A O 1
ATOM 635 N N . GLN A 1 79 ? 12.364 0.912 -11.186 1.00 87.50 79 GLN A N 1
ATOM 636 C CA . GLN A 1 79 ? 11.268 1.704 -11.746 1.00 87.50 79 GLN A CA 1
ATOM 637 C C . GLN A 1 79 ? 9.892 1.093 -11.433 1.00 87.50 79 GLN A C 1
ATOM 639 O O . GLN A 1 79 ? 8.975 1.814 -11.043 1.00 87.50 79 GLN A O 1
ATOM 644 N N . GLN A 1 80 ? 9.754 -0.233 -11.523 1.00 91.06 80 GLN A N 1
ATOM 645 C CA . GLN A 1 80 ? 8.521 -0.938 -11.155 1.00 91.06 80 GLN A CA 1
ATOM 646 C C . GLN A 1 80 ? 8.238 -0.870 -9.649 1.00 91.06 80 GLN A C 1
ATOM 648 O O . GLN A 1 80 ? 7.088 -0.694 -9.256 1.00 91.06 80 GLN A O 1
ATOM 653 N N . LEU A 1 81 ? 9.264 -0.928 -8.792 1.00 91.31 81 LEU A N 1
ATOM 654 C CA . LEU A 1 81 ? 9.097 -0.715 -7.347 1.00 91.31 81 LEU A CA 1
ATOM 655 C C . LEU A 1 81 ? 8.583 0.696 -7.032 1.00 91.31 81 LEU A C 1
ATOM 657 O O . LEU A 1 81 ? 7.729 0.864 -6.160 1.00 91.31 81 LEU A O 1
ATOM 661 N N . ILE A 1 82 ? 9.061 1.711 -7.760 1.00 87.88 82 ILE A N 1
ATOM 662 C CA . ILE A 1 82 ? 8.527 3.073 -7.640 1.00 87.88 82 ILE A CA 1
ATOM 663 C C . ILE A 1 82 ? 7.075 3.115 -8.112 1.00 87.88 82 ILE A C 1
ATOM 665 O O . ILE A 1 82 ? 6.242 3.699 -7.424 1.00 87.88 82 ILE A O 1
ATOM 669 N N . TYR A 1 83 ? 6.750 2.469 -9.233 1.00 89.19 83 TYR A N 1
ATOM 670 C CA . TYR A 1 83 ? 5.373 2.385 -9.715 1.00 89.19 83 TYR A CA 1
ATOM 671 C C . TYR A 1 83 ? 4.439 1.720 -8.691 1.00 89.19 83 TYR A C 1
ATOM 673 O O . TYR A 1 83 ? 3.370 2.257 -8.417 1.00 89.19 83 TYR A O 1
ATOM 681 N N . ILE A 1 84 ? 4.852 0.611 -8.065 1.00 92.88 84 ILE A N 1
ATOM 682 C CA . ILE A 1 84 ? 4.105 -0.056 -6.985 1.00 92.88 84 ILE A CA 1
ATOM 683 C C . ILE A 1 84 ? 3.834 0.916 -5.830 1.00 92.88 84 ILE A C 1
ATOM 685 O O . ILE A 1 84 ? 2.693 1.042 -5.385 1.00 92.88 84 ILE A O 1
ATOM 689 N N . ASN A 1 85 ? 4.863 1.637 -5.375 1.00 90.81 85 ASN A N 1
ATOM 690 C CA . ASN A 1 85 ? 4.717 2.633 -4.316 1.00 90.81 85 ASN A CA 1
ATOM 691 C C . ASN A 1 85 ? 3.732 3.750 -4.712 1.00 90.81 85 ASN A C 1
ATOM 693 O O . ASN A 1 85 ? 2.839 4.101 -3.946 1.00 90.81 85 ASN A O 1
ATOM 697 N N . GLN A 1 86 ? 3.846 4.279 -5.931 1.00 85.94 86 GLN A N 1
ATOM 698 C CA . GLN A 1 86 ? 2.961 5.341 -6.415 1.00 85.94 86 GLN A CA 1
ATOM 699 C C . GLN A 1 86 ? 1.521 4.867 -6.603 1.00 85.94 86 GLN A C 1
ATOM 701 O O . GLN A 1 86 ? 0.586 5.601 -6.279 1.00 85.94 86 GLN A O 1
ATOM 706 N N . LEU A 1 87 ? 1.321 3.638 -7.080 1.00 90.31 87 LEU A N 1
ATOM 707 C CA . LEU A 1 87 ? 0.002 3.027 -7.189 1.00 90.31 87 LEU A CA 1
ATOM 708 C C . LEU A 1 87 ? -0.655 2.890 -5.813 1.00 90.31 87 LEU A C 1
ATOM 710 O O . LEU A 1 87 ? -1.831 3.234 -5.666 1.00 90.31 87 LEU A O 1
ATOM 714 N N . HIS A 1 88 ? 0.103 2.448 -4.805 1.00 93.94 88 HIS A N 1
ATOM 715 C CA . HIS A 1 88 ? -0.375 2.370 -3.427 1.00 93.94 88 HIS A CA 1
ATOM 716 C C . HIS A 1 88 ? -0.776 3.752 -2.898 1.00 93.94 88 HIS A C 1
ATOM 718 O O . HIS A 1 88 ? -1.943 3.957 -2.559 1.00 93.94 88 HIS A O 1
ATOM 724 N N . LEU A 1 89 ? 0.142 4.724 -2.924 1.00 88.44 89 LEU A N 1
ATOM 725 C CA . LEU A 1 89 ? -0.094 6.074 -2.402 1.00 88.44 89 LEU A CA 1
ATOM 726 C C . LEU A 1 89 ? -1.263 6.774 -3.096 1.00 88.44 89 LEU A C 1
ATOM 728 O O . LEU A 1 89 ? -2.119 7.355 -2.430 1.00 88.44 89 LEU A O 1
ATOM 732 N N . THR A 1 90 ? -1.339 6.690 -4.426 1.00 86.19 90 THR A N 1
ATOM 733 C CA . THR A 1 90 ? -2.438 7.289 -5.198 1.00 86.19 90 THR A CA 1
ATOM 734 C C . THR A 1 90 ? -3.776 6.677 -4.795 1.00 86.19 90 THR A C 1
ATOM 736 O O . THR A 1 90 ? -4.747 7.398 -4.577 1.00 86.19 90 THR A O 1
ATOM 739 N N . THR A 1 91 ? -3.828 5.353 -4.631 1.00 89.88 91 THR A N 1
ATOM 740 C CA . THR A 1 91 ? -5.043 4.653 -4.195 1.00 89.88 91 THR A CA 1
ATOM 741 C C . THR A 1 91 ? -5.457 5.076 -2.788 1.00 89.88 91 THR A C 1
ATOM 743 O O . THR A 1 91 ? -6.628 5.391 -2.576 1.00 89.88 91 THR A O 1
ATOM 746 N N . VAL A 1 92 ? -4.512 5.169 -1.844 1.00 90.31 92 VAL A N 1
ATOM 747 C CA . VAL A 1 92 ? -4.788 5.678 -0.491 1.00 90.31 92 VAL A CA 1
ATOM 748 C C . VAL A 1 92 ? -5.359 7.091 -0.563 1.00 90.31 92 VAL A C 1
ATOM 750 O O . VAL A 1 92 ? -6.439 7.339 -0.034 1.00 90.31 92 VAL A O 1
ATOM 753 N N . MET A 1 93 ? -4.680 8.006 -1.261 1.00 84.81 93 MET A N 1
ATOM 754 C CA . MET A 1 93 ? -5.091 9.406 -1.374 1.00 84.81 93 MET A CA 1
ATOM 755 C C . MET A 1 93 ? -6.476 9.577 -2.013 1.00 84.81 93 MET A C 1
ATOM 757 O O . MET A 1 93 ? -7.244 10.427 -1.560 1.00 84.81 93 MET A O 1
ATOM 761 N N . MET A 1 94 ? -6.824 8.769 -3.019 1.00 83.81 94 MET A N 1
ATOM 762 C CA . MET A 1 94 ? -8.173 8.760 -3.597 1.00 83.81 94 MET A CA 1
ATOM 763 C C . MET A 1 94 ? -9.222 8.306 -2.577 1.00 83.81 94 MET A C 1
ATOM 765 O O . MET A 1 94 ? -10.240 8.973 -2.410 1.00 83.81 94 MET A O 1
ATOM 769 N N . LEU A 1 95 ? -8.968 7.212 -1.852 1.00 87.06 95 LEU A N 1
ATOM 770 C CA . LEU A 1 95 ? -9.932 6.640 -0.905 1.00 87.06 95 LEU A CA 1
ATOM 771 C C . LEU A 1 95 ? -10.144 7.505 0.341 1.00 87.06 95 LEU A C 1
ATOM 773 O O . LEU A 1 95 ? -11.265 7.598 0.838 1.00 87.06 95 LEU A O 1
ATOM 777 N N . VAL A 1 96 ? -9.096 8.174 0.826 1.00 86.06 96 VAL A N 1
ATOM 778 C CA . VAL A 1 96 ? -9.216 9.108 1.959 1.00 86.06 96 VAL A CA 1
ATOM 779 C C . VAL A 1 96 ? -9.775 10.477 1.546 1.00 86.06 96 VAL A C 1
ATOM 781 O O . VAL A 1 96 ? -9.961 11.344 2.394 1.00 86.06 96 VAL A O 1
ATOM 784 N N . GLY A 1 97 ? -10.039 10.693 0.252 1.00 74.81 97 GLY A N 1
ATOM 785 C CA . GLY A 1 97 ? -10.622 11.929 -0.275 1.00 74.81 97 GLY A CA 1
ATOM 786 C C . GLY A 1 97 ? -9.637 13.088 -0.468 1.00 74.81 97 GLY A C 1
ATOM 787 O O . GLY A 1 97 ? -10.072 14.228 -0.630 1.00 74.81 97 GLY A O 1
ATOM 788 N N . LYS A 1 98 ? -8.323 12.819 -0.473 1.00 69.88 98 LYS A N 1
ATOM 789 C CA . LYS A 1 98 ? -7.265 13.810 -0.756 1.00 69.88 98 LYS A CA 1
ATOM 790 C C . LYS A 1 98 ? -7.061 14.061 -2.259 1.00 69.88 98 LYS A C 1
ATOM 792 O O . LYS A 1 98 ? -6.446 15.058 -2.628 1.00 69.88 98 LYS A O 1
ATOM 797 N N . LEU A 1 99 ? -7.588 13.199 -3.129 1.00 64.06 99 LEU A N 1
ATOM 798 C CA . LEU A 1 99 ? -7.617 13.383 -4.585 1.00 64.06 99 LEU A CA 1
ATOM 799 C C . LEU A 1 99 ? -9.069 13.423 -5.079 1.00 64.06 99 LEU A C 1
ATOM 801 O O . LEU A 1 99 ? -9.876 12.582 -4.690 1.00 64.06 99 LEU A O 1
ATOM 805 N N . GLN A 1 100 ? -9.395 14.378 -5.950 1.00 60.16 100 GLN A N 1
ATOM 806 C CA . GLN A 1 100 ? -10.673 14.455 -6.657 1.00 60.16 100 GLN A CA 1
ATOM 807 C C . GLN A 1 100 ? -10.434 14.352 -8.161 1.00 60.16 100 GLN A C 1
ATOM 809 O O . GLN A 1 100 ? -9.548 15.006 -8.704 1.00 60.16 100 GLN A O 1
ATOM 814 N N . ILE A 1 101 ? -11.255 13.558 -8.842 1.00 62.66 101 ILE A N 1
ATOM 815 C CA . ILE A 1 101 ? -11.312 13.555 -10.302 1.00 62.66 101 ILE A CA 1
ATOM 816 C C . ILE A 1 101 ? -12.152 14.768 -10.720 1.00 62.66 101 ILE A C 1
ATOM 818 O O . ILE A 1 101 ? -13.326 14.860 -10.370 1.00 62.66 101 ILE A O 1
ATOM 822 N N . VAL A 1 102 ? -11.527 15.718 -11.408 1.00 59.16 102 VAL A N 1
ATOM 823 C CA . VAL A 1 102 ? -12.143 16.919 -11.970 1.00 59.16 102 VAL A CA 1
ATOM 824 C C . VAL A 1 102 ? -12.192 16.754 -13.484 1.00 59.16 102 VAL A C 1
ATOM 826 O O . VAL A 1 102 ? -11.166 16.599 -14.151 1.00 59.16 102 VAL A O 1
ATOM 829 N N . GLU A 1 103 ? -13.395 16.784 -14.038 1.00 48.50 103 GLU A N 1
ATOM 830 C CA . GLU A 1 103 ? -13.589 16.786 -15.481 1.00 48.50 103 GLU A CA 1
ATOM 831 C C . GLU A 1 103 ? -13.430 18.219 -15.998 1.00 48.50 103 GLU A C 1
ATOM 833 O O . GLU A 1 103 ? -14.191 19.110 -15.625 1.00 48.50 103 GLU A O 1
ATOM 838 N N . LYS A 1 104 ? -12.401 18.462 -16.815 1.00 51.09 104 LYS A N 1
ATOM 839 C CA . LYS A 1 104 ? -12.209 19.729 -17.527 1.00 51.09 104 LYS A CA 1
ATOM 840 C C . LYS A 1 104 ? -12.270 19.443 -19.020 1.00 51.09 104 LYS A C 1
ATOM 842 O O . LYS A 1 104 ? -11.471 18.660 -19.517 1.00 51.09 104 LYS A O 1
ATOM 847 N N . GLN A 1 105 ? -13.216 20.078 -19.714 1.00 42.50 105 GLN A N 1
ATOM 848 C CA . GLN A 1 105 ? -13.348 20.020 -21.179 1.00 42.50 105 GLN A CA 1
ATOM 849 C C . GLN A 1 105 ? -13.367 18.582 -21.743 1.00 42.50 105 GLN A C 1
ATOM 851 O O . GLN A 1 105 ? -12.651 18.264 -22.685 1.00 42.50 105 GLN A O 1
ATOM 856 N N . GLY A 1 106 ? -14.141 17.681 -21.126 1.00 50.31 106 GLY A N 1
ATOM 857 C CA . GLY A 1 106 ? -14.241 16.276 -21.552 1.00 50.31 106 GLY A CA 1
ATOM 858 C C . GLY A 1 106 ? -13.023 15.405 -21.211 1.00 50.31 106 GLY A C 1
ATOM 859 O O . GLY A 1 106 ? -13.028 14.205 -21.483 1.00 50.31 106 GLY A O 1
ATOM 860 N N . GLN A 1 107 ? -11.991 15.965 -20.570 1.00 45.16 107 GLN A N 1
ATOM 861 C CA . GLN A 1 107 ? -10.821 15.234 -20.096 1.00 45.16 107 GLN A CA 1
ATOM 862 C C . GLN A 1 107 ? -10.860 15.104 -18.565 1.00 45.16 107 GLN A C 1
ATOM 864 O O . GLN A 1 107 ? -10.867 16.085 -17.815 1.00 45.16 107 GLN A O 1
ATOM 869 N N . LYS A 1 108 ? -10.903 13.859 -18.074 1.00 52.94 108 LYS A N 1
ATOM 870 C CA . LYS A 1 108 ? -10.897 13.550 -16.636 1.00 52.94 108 LYS A CA 1
ATOM 871 C C . LYS A 1 108 ? -9.487 13.715 -16.079 1.00 52.94 108 LYS A C 1
ATOM 873 O O . LYS A 1 108 ? -8.642 12.837 -16.240 1.00 52.94 108 LYS A O 1
ATOM 878 N N . THR A 1 109 ? -9.246 14.830 -15.402 1.00 53.72 109 THR A N 1
ATOM 879 C CA . THR A 1 109 ? -7.979 15.128 -14.722 1.00 53.72 109 THR A CA 1
ATOM 880 C C . THR A 1 109 ? -8.124 14.884 -13.226 1.00 53.72 109 THR A C 1
ATOM 882 O O . THR A 1 109 ? -9.195 15.069 -12.663 1.00 53.72 109 THR A O 1
ATOM 885 N N . VAL A 1 110 ? -7.074 14.441 -12.546 1.00 59.19 110 VAL A N 1
ATOM 886 C CA . VAL A 1 110 ? -7.112 14.277 -11.086 1.00 59.19 110 VAL A CA 1
ATOM 887 C C . VAL A 1 110 ? -6.443 15.499 -10.463 1.00 59.19 110 VAL A C 1
ATOM 889 O O . VAL A 1 110 ? -5.392 15.935 -10.925 1.00 59.19 110 VAL A O 1
ATOM 892 N N . SER A 1 111 ? -7.072 16.088 -9.451 1.00 59.31 111 SER A N 1
ATOM 893 C CA . SER A 1 111 ? -6.574 17.241 -8.699 1.00 59.31 111 SER A CA 1
ATOM 894 C C . SER A 1 111 ? -6.459 16.890 -7.217 1.00 59.31 111 SER A C 1
ATOM 896 O O . SER A 1 111 ? -7.288 16.157 -6.674 1.00 59.31 111 SER A O 1
ATOM 898 N N . VAL A 1 112 ? -5.439 17.420 -6.541 1.00 62.97 112 VAL A N 1
ATOM 899 C CA . VAL A 1 112 ? -5.296 17.286 -5.084 1.00 62.97 112 VAL A CA 1
ATOM 900 C C . VAL A 1 112 ? -6.298 18.222 -4.414 1.00 62.97 112 VAL A C 1
ATOM 902 O O . VAL A 1 112 ? -6.276 19.427 -4.657 1.00 62.97 112 VAL A O 1
ATOM 905 N N . LYS A 1 113 ? -7.177 17.684 -3.564 1.00 59.84 113 LYS A N 1
ATOM 906 C CA . LYS A 1 113 ? -8.032 18.513 -2.709 1.00 59.84 113 LYS A CA 1
ATOM 907 C C . LYS A 1 113 ? -7.179 19.101 -1.588 1.00 59.84 113 LYS A C 1
ATOM 909 O O . LYS A 1 113 ? -6.751 18.383 -0.687 1.00 59.84 113 LYS A O 1
ATOM 914 N N . GLY A 1 114 ? -6.963 20.414 -1.623 1.00 48.06 114 GLY A N 1
ATOM 915 C CA . GLY A 1 114 ? -6.483 21.172 -0.472 1.00 48.06 114 GLY A CA 1
ATOM 916 C C . GLY A 1 114 ? -7.640 21.426 0.493 1.00 48.06 114 GLY A C 1
ATOM 917 O O . GLY A 1 114 ? -8.495 22.260 0.223 1.00 48.06 114 GLY A O 1
ATOM 918 N N . GLY A 1 115 ? -7.705 20.681 1.594 1.00 49.41 115 GLY A N 1
ATOM 919 C CA . GLY A 1 115 ? -8.711 20.896 2.634 1.00 49.41 115 GLY A CA 1
ATOM 920 C C . GLY A 1 115 ? -8.756 19.750 3.638 1.00 49.41 115 GLY A C 1
ATOM 921 O O . GLY A 1 115 ? -8.649 18.584 3.260 1.00 49.41 115 GLY A O 1
ATOM 922 N N . LYS A 1 116 ? -8.907 20.074 4.928 1.00 45.12 116 LYS A N 1
ATOM 923 C CA . LYS A 1 116 ? -9.083 19.084 5.999 1.00 45.12 116 LYS A CA 1
ATOM 924 C C . LYS A 1 116 ? -10.407 18.346 5.763 1.00 45.12 116 LYS A C 1
ATOM 926 O O . LYS A 1 116 ? -11.475 18.874 6.062 1.00 45.12 116 LYS A O 1
ATOM 931 N N . SER A 1 117 ? -10.355 17.142 5.191 1.00 54.19 117 SER A N 1
ATOM 932 C CA . SER A 1 117 ? -11.513 16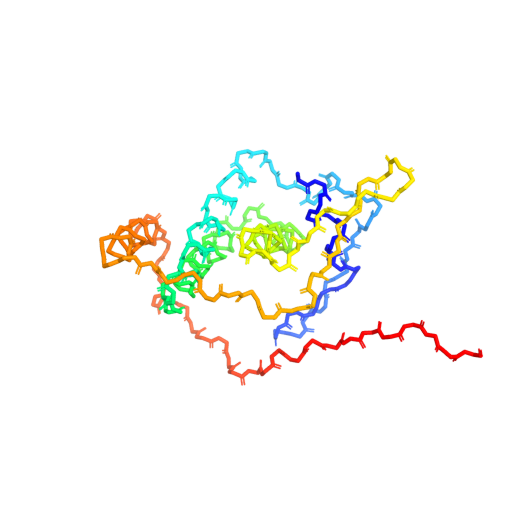.245 5.169 1.00 54.19 117 SER A CA 1
ATOM 933 C C . SER A 1 117 ? -11.944 15.986 6.611 1.00 54.19 117 SER A C 1
ATOM 935 O O . SER A 1 117 ? -11.088 15.667 7.439 1.00 54.19 117 SER A O 1
ATOM 937 N N . LYS A 1 118 ? -13.243 16.117 6.919 1.00 55.84 118 LYS A N 1
ATOM 938 C CA . LYS A 1 118 ? -13.771 15.793 8.253 1.00 55.84 118 LYS A CA 1
ATOM 939 C C . LYS A 1 118 ? -13.291 14.385 8.648 1.00 55.84 118 LYS A C 1
ATOM 941 O O . LYS A 1 118 ? -13.441 13.478 7.821 1.00 55.84 118 LYS A O 1
ATOM 946 N N . PRO A 1 119 ? -12.697 14.192 9.840 1.00 55.91 119 PRO A N 1
ATOM 947 C CA . PRO A 1 119 ? -12.254 12.875 10.273 1.00 55.91 119 PRO A CA 1
ATOM 948 C C . PRO A 1 119 ? -13.481 11.968 10.356 1.00 55.91 119 PRO A C 1
ATOM 950 O O . PRO A 1 119 ? -14.382 12.191 11.160 1.00 55.91 119 PRO A O 1
ATOM 953 N N . LYS A 1 120 ? -13.559 10.984 9.459 1.00 65.62 120 LYS A N 1
ATOM 954 C CA . LYS A 1 120 ? -14.562 9.923 9.538 1.00 65.62 120 LYS A CA 1
ATOM 955 C C . LYS A 1 120 ? -14.098 8.963 10.625 1.00 65.62 120 LYS A C 1
ATOM 957 O O . LYS A 1 120 ? -13.290 8.091 10.352 1.00 65.62 120 LYS A O 1
ATOM 962 N N . THR A 1 121 ? -14.565 9.144 11.850 1.00 72.06 121 THR A N 1
ATOM 963 C CA . THR A 1 121 ? -14.241 8.246 12.959 1.00 72.06 121 THR A CA 1
ATOM 964 C C . THR A 1 121 ? -14.955 6.908 12.779 1.00 72.06 121 THR A C 1
ATOM 966 O O . THR A 1 121 ? -16.174 6.849 12.637 1.00 72.06 121 THR A O 1
ATOM 969 N N . CYS A 1 122 ? -14.181 5.825 12.756 1.00 85.62 122 CYS A N 1
ATOM 970 C CA . CYS A 1 122 ? -14.705 4.463 12.697 1.00 85.62 122 CYS A CA 1
ATOM 971 C C . CYS A 1 122 ? -15.298 4.032 14.046 1.00 85.62 122 CYS A C 1
ATOM 973 O O . CYS A 1 122 ? -14.816 4.455 15.103 1.00 85.62 122 CYS A O 1
ATOM 975 N N . THR A 1 123 ? -16.285 3.133 14.020 1.00 92.69 123 THR A N 1
ATOM 976 C CA . THR A 1 123 ? -16.760 2.455 15.235 1.00 92.69 123 THR A CA 1
ATOM 977 C C . THR A 1 123 ? -15.679 1.511 15.792 1.00 92.69 123 THR A C 1
ATOM 979 O O . THR A 1 123 ? -14.729 1.155 15.079 1.00 92.69 123 THR A O 1
ATOM 982 N N . PRO A 1 124 ? -15.777 1.088 17.066 1.00 92.75 124 PRO A N 1
ATOM 983 C CA . PRO A 1 124 ? -14.873 0.090 17.638 1.00 92.75 124 PRO A CA 1
ATOM 984 C C . PRO A 1 124 ? -14.792 -1.209 16.819 1.00 92.75 124 PRO A C 1
ATOM 986 O O . PRO A 1 124 ? -13.694 -1.709 16.579 1.00 92.75 124 PRO A O 1
ATOM 989 N N . GLU A 1 125 ? -15.921 -1.701 16.313 1.00 93.25 125 GLU A N 1
ATOM 990 C CA . GLU A 1 125 ? -16.028 -2.926 15.509 1.00 93.25 125 GLU A CA 1
ATOM 991 C C . GLU A 1 125 ? -15.314 -2.758 14.165 1.00 93.25 125 GLU A C 1
ATOM 993 O O . GLU A 1 125 ? -14.563 -3.633 13.732 1.00 93.25 125 GLU A O 1
ATOM 998 N N . GLN A 1 126 ? -15.479 -1.597 13.523 1.00 92.75 126 GLN A N 1
ATOM 999 C CA . GLN A 1 126 ? -14.767 -1.261 12.291 1.00 92.75 126 GLN A CA 1
ATOM 1000 C C . GLN A 1 126 ? -13.253 -1.204 12.520 1.00 92.75 126 GLN A C 1
ATOM 1002 O O . GLN A 1 126 ? -12.494 -1.776 11.737 1.00 92.75 126 GLN A O 1
ATOM 1007 N N . ARG A 1 127 ? -12.802 -0.570 13.612 1.00 93.12 127 ARG A N 1
ATOM 1008 C CA . ARG A 1 127 ? -11.380 -0.544 13.990 1.00 93.12 127 ARG A CA 1
ATOM 1009 C C . ARG A 1 127 ? -10.833 -1.949 14.211 1.00 93.12 127 ARG A C 1
ATOM 1011 O O . ARG A 1 127 ? -9.773 -2.271 13.677 1.00 93.12 127 ARG A O 1
ATOM 1018 N N . ALA A 1 128 ? -11.552 -2.784 14.959 1.00 95.75 128 ALA A N 1
ATOM 1019 C CA . ALA A 1 128 ? -11.163 -4.167 15.208 1.00 95.75 128 ALA A CA 1
ATOM 1020 C C . ALA A 1 128 ? -11.042 -4.952 13.895 1.00 95.75 128 ALA A C 1
ATOM 1022 O O . ALA A 1 128 ? -10.032 -5.621 13.672 1.00 95.75 128 ALA A O 1
ATOM 1023 N N . LYS A 1 129 ? -12.005 -4.788 12.977 1.00 96.25 129 LYS A N 1
ATOM 1024 C CA . LYS A 1 129 ? -11.964 -5.483 11.690 1.00 96.25 129 LYS A CA 1
ATOM 1025 C C . LYS A 1 129 ? -10.791 -5.044 10.819 1.00 96.25 129 LYS A C 1
ATOM 1027 O O . LYS A 1 129 ? -10.142 -5.878 10.194 1.00 96.25 129 LYS A O 1
ATOM 1032 N N . VAL A 1 130 ? -10.489 -3.745 10.783 1.00 95.25 130 VAL A N 1
ATOM 1033 C CA . VAL A 1 130 ? -9.331 -3.222 10.041 1.00 95.25 130 VAL A CA 1
ATOM 1034 C C . VAL A 1 130 ? -8.025 -3.790 10.602 1.00 95.25 130 VAL A C 1
ATOM 1036 O O . VAL A 1 130 ? -7.190 -4.250 9.823 1.00 95.25 130 VAL A O 1
ATOM 1039 N N . LYS A 1 131 ? -7.874 -3.833 11.932 1.00 96.06 131 LYS A N 1
ATOM 1040 C CA . LYS A 1 131 ? -6.709 -4.442 12.594 1.00 96.06 131 LYS A CA 1
ATOM 1041 C C . LYS A 1 131 ? -6.557 -5.919 12.252 1.00 96.06 131 LYS A C 1
ATOM 1043 O O . LYS A 1 131 ? -5.462 -6.345 11.905 1.00 96.06 131 LYS A O 1
ATOM 1048 N N . GLU A 1 132 ? -7.644 -6.687 12.306 1.00 97.38 132 GLU A N 1
ATOM 1049 C CA . GLU A 1 132 ? -7.648 -8.116 11.973 1.00 97.38 132 GLU A CA 1
ATOM 1050 C C . GLU A 1 132 ? -7.195 -8.357 10.525 1.00 97.38 132 GLU A C 1
ATOM 1052 O O . GLU A 1 132 ? -6.305 -9.169 10.273 1.00 97.38 132 GLU A O 1
ATOM 1057 N N . LEU A 1 133 ? -7.754 -7.606 9.571 1.00 97.06 133 LEU A N 1
ATOM 1058 C CA . LEU A 1 133 ? -7.405 -7.730 8.155 1.00 97.06 133 LEU A CA 1
ATOM 1059 C C . LEU A 1 133 ? -5.946 -7.341 7.883 1.00 97.06 133 LEU A C 1
ATOM 1061 O O . LEU A 1 133 ? -5.266 -8.012 7.105 1.00 97.06 133 LEU A O 1
ATOM 1065 N N . ILE A 1 134 ? -5.448 -6.286 8.533 1.00 96.38 134 ILE A N 1
ATOM 1066 C CA . ILE A 1 134 ? -4.044 -5.872 8.420 1.00 96.38 134 ILE A CA 1
ATOM 1067 C C . ILE A 1 134 ? -3.122 -6.911 9.055 1.00 96.38 134 ILE A C 1
ATOM 1069 O O . ILE A 1 134 ? -2.120 -7.275 8.447 1.00 96.38 134 ILE A O 1
ATOM 1073 N N . ALA A 1 135 ? -3.464 -7.437 10.231 1.00 95.62 135 ALA A N 1
ATOM 1074 C CA . ALA A 1 135 ? -2.690 -8.487 10.882 1.00 95.62 135 ALA A CA 1
ATOM 1075 C C . ALA A 1 135 ? -2.611 -9.747 10.008 1.00 95.62 135 ALA A C 1
ATOM 1077 O O . ALA A 1 135 ? -1.527 -10.303 9.839 1.00 95.62 135 ALA A O 1
ATOM 1078 N N . ALA A 1 136 ? -3.724 -10.159 9.393 1.00 96.38 136 ALA A N 1
ATOM 1079 C CA . ALA A 1 136 ? -3.750 -11.279 8.456 1.00 96.38 136 ALA A CA 1
ATOM 1080 C C . ALA A 1 136 ? -2.863 -11.021 7.226 1.00 96.38 136 ALA A C 1
ATOM 1082 O O . ALA A 1 136 ? -2.063 -11.879 6.850 1.00 96.38 136 ALA A O 1
ATOM 1083 N N . TYR A 1 137 ? -2.948 -9.824 6.634 1.00 94.88 137 TYR A N 1
ATOM 1084 C CA . TYR A 1 137 ? -2.118 -9.443 5.490 1.00 94.88 137 TYR A CA 1
ATOM 1085 C C . TYR A 1 137 ? -0.619 -9.418 5.833 1.00 94.88 137 TYR A C 1
ATOM 1087 O O . TYR A 1 137 ? 0.198 -9.961 5.086 1.00 94.88 137 TYR A O 1
ATOM 1095 N N . VAL A 1 138 ? -0.261 -8.834 6.981 1.00 94.25 138 VAL A N 1
ATOM 1096 C CA . VAL A 1 138 ? 1.122 -8.760 7.472 1.00 94.25 138 VAL A CA 1
ATOM 1097 C C . VAL A 1 138 ? 1.663 -10.150 7.799 1.00 94.25 138 VAL A C 1
ATOM 1099 O O . VAL A 1 138 ? 2.787 -10.454 7.412 1.00 94.25 138 VAL A O 1
ATOM 1102 N N . LYS A 1 139 ? 0.864 -11.016 8.438 1.00 93.50 139 LYS A N 1
ATOM 1103 C CA . LYS A 1 139 ? 1.237 -12.403 8.765 1.00 93.50 139 LYS A CA 1
ATOM 1104 C C . LYS A 1 139 ? 1.503 -13.247 7.519 1.00 93.50 139 LYS A C 1
ATOM 1106 O O . LYS A 1 139 ? 2.376 -14.104 7.536 1.00 93.50 139 LYS A O 1
ATOM 1111 N N . ALA A 1 140 ? 0.776 -13.001 6.431 1.00 91.62 140 ALA A N 1
ATOM 1112 C CA . ALA A 1 140 ? 1.039 -13.638 5.143 1.00 91.62 140 ALA A CA 1
ATOM 1113 C C . ALA A 1 140 ? 2.281 -13.063 4.430 1.00 91.62 140 ALA A C 1
ATOM 1115 O O . ALA A 1 140 ? 2.585 -13.452 3.298 1.00 91.62 140 ALA A O 1
ATOM 1116 N N . GLY A 1 141 ? 2.924 -12.045 5.005 1.00 85.00 141 GLY A N 1
ATOM 1117 C CA . GLY A 1 141 ? 4.065 -11.325 4.455 1.00 85.00 141 GLY A CA 1
ATOM 1118 C C . GLY A 1 141 ? 5.389 -11.653 5.129 1.00 85.00 141 GLY A C 1
ATOM 1119 O O . GLY A 1 141 ? 5.451 -12.489 6.025 1.00 85.00 141 GLY A O 1
ATOM 1120 N N . PRO A 1 142 ? 6.471 -11.023 4.653 1.00 83.12 142 PRO A N 1
ATOM 1121 C CA . PRO A 1 142 ? 7.788 -11.192 5.248 1.00 83.12 142 PRO A CA 1
ATOM 1122 C C . PRO A 1 142 ? 7.847 -10.623 6.666 1.00 83.12 142 PRO A C 1
ATOM 1124 O O . PRO A 1 142 ? 7.124 -9.678 6.996 1.00 83.12 142 PRO A O 1
ATOM 1127 N N . ASP A 1 143 ? 8.757 -11.169 7.474 1.00 82.12 143 ASP A N 1
ATOM 1128 C CA . ASP A 1 143 ? 9.002 -10.692 8.831 1.00 82.12 143 ASP A CA 1
ATOM 1129 C C . ASP A 1 143 ? 9.478 -9.231 8.814 1.00 82.12 143 ASP A C 1
ATOM 1131 O O . ASP A 1 143 ? 10.516 -8.884 8.241 1.00 82.12 143 ASP A O 1
ATOM 1135 N N . LEU A 1 144 ? 8.685 -8.364 9.442 1.00 75.50 144 LEU A N 1
ATOM 1136 C CA . LEU A 1 144 ? 8.943 -6.931 9.520 1.00 75.50 144 LEU A CA 1
ATOM 1137 C C . LEU A 1 144 ? 10.056 -6.582 10.515 1.00 75.50 144 LEU A C 1
ATOM 1139 O O . LEU A 1 144 ? 10.631 -5.500 10.405 1.00 75.50 144 LEU A O 1
ATOM 1143 N N . THR A 1 145 ? 10.386 -7.473 11.455 1.00 71.69 145 THR A N 1
ATOM 1144 C CA . THR A 1 145 ? 11.469 -7.261 12.431 1.00 71.69 145 THR A CA 1
ATOM 1145 C C . THR A 1 145 ? 12.857 -7.345 11.789 1.00 71.69 145 THR A C 1
ATOM 1147 O O . THR A 1 145 ? 13.816 -6.771 12.301 1.00 71.69 145 THR A O 1
ATOM 1150 N N . ALA A 1 146 ? 12.953 -7.960 10.606 1.00 59.19 146 ALA A N 1
ATOM 1151 C CA . ALA A 1 146 ? 14.182 -8.058 9.825 1.00 59.19 146 ALA A CA 1
ATOM 1152 C C . ALA A 1 146 ? 14.566 -6.749 9.099 1.00 59.19 146 ALA A C 1
ATOM 1154 O O . ALA A 1 146 ? 15.614 -6.686 8.452 1.00 59.19 146 ALA A O 1
ATOM 1155 N N . VAL A 1 147 ? 13.740 -5.694 9.169 1.00 52.03 147 VAL A N 1
ATOM 1156 C CA . VAL A 1 147 ? 13.994 -4.415 8.488 1.00 52.03 147 VAL A CA 1
ATOM 1157 C C . VAL A 1 147 ? 14.334 -3.326 9.492 1.00 52.03 147 VAL A C 1
ATOM 1159 O O . VAL A 1 147 ? 13.469 -2.798 10.187 1.00 52.03 147 VAL A O 1
ATOM 1162 N N . LYS A 1 148 ? 15.607 -2.926 9.509 1.00 38.78 148 LYS A N 1
ATOM 1163 C CA . LYS A 1 148 ? 16.071 -1.742 10.238 1.00 38.78 148 LYS A CA 1
ATOM 1164 C C . LYS A 1 148 ? 15.324 -0.499 9.708 1.00 38.78 148 LYS A C 1
ATOM 1166 O O . LYS A 1 148 ? 15.328 -0.292 8.489 1.00 38.78 148 LYS A O 1
ATOM 1171 N N . PRO A 1 149 ? 14.686 0.324 10.563 1.00 38.75 149 PRO A N 1
ATOM 1172 C CA . PRO A 1 149 ? 14.022 1.544 10.116 1.00 38.75 149 PRO A CA 1
ATOM 1173 C C . PRO A 1 149 ? 15.009 2.437 9.350 1.00 38.75 149 PRO A C 1
ATOM 1175 O O . PRO A 1 149 ? 16.149 2.592 9.801 1.00 38.75 149 PRO A O 1
ATOM 1178 N N . PRO A 1 150 ? 14.621 3.049 8.215 1.00 39.00 150 PRO A N 1
ATOM 1179 C CA . PRO A 1 150 ? 15.391 4.165 7.694 1.00 39.00 150 PRO A CA 1
ATOM 1180 C C . PRO A 1 150 ? 15.368 5.279 8.747 1.00 39.00 150 PRO A C 1
ATOM 1182 O O . PRO A 1 150 ? 14.315 5.571 9.317 1.00 39.00 150 PRO A O 1
ATOM 1185 N N . ALA A 1 151 ? 16.535 5.864 9.024 1.00 32.78 151 ALA A N 1
ATOM 1186 C CA . ALA A 1 151 ? 16.668 6.990 9.940 1.00 32.78 151 ALA A CA 1
ATOM 1187 C C . ALA A 1 151 ? 15.627 8.068 9.602 1.00 32.78 151 ALA A C 1
ATOM 1189 O O . ALA A 1 151 ? 15.383 8.351 8.426 1.00 32.78 151 ALA A O 1
ATOM 1190 N N . ALA A 1 152 ? 14.998 8.626 10.637 1.00 36.38 152 ALA A N 1
ATOM 1191 C CA . ALA A 1 152 ? 13.963 9.645 10.542 1.00 36.38 152 ALA A CA 1
ATOM 1192 C C . ALA A 1 152 ? 14.500 10.917 9.858 1.00 36.38 152 ALA A C 1
ATOM 1194 O O . ALA A 1 152 ? 14.957 11.851 10.504 1.00 36.38 152 ALA A O 1
ATOM 1195 N N . GLY A 1 153 ? 14.461 10.938 8.528 1.00 32.22 153 GLY A N 1
ATOM 1196 C CA . GLY A 1 153 ? 14.650 12.122 7.704 1.00 32.22 153 GLY A CA 1
ATOM 1197 C C . GLY A 1 153 ? 13.288 12.582 7.214 1.00 32.22 153 GLY A C 1
ATOM 1198 O O . GLY A 1 153 ? 12.650 11.894 6.418 1.00 32.22 153 GLY A O 1
ATOM 1199 N N . ALA A 1 154 ? 12.829 13.718 7.732 1.00 31.05 154 ALA A N 1
ATOM 1200 C CA . ALA A 1 154 ? 11.582 14.363 7.360 1.00 31.05 154 ALA A CA 1
ATOM 1201 C C . ALA A 1 154 ? 11.437 14.463 5.830 1.00 31.05 154 ALA A C 1
ATOM 1203 O O . ALA A 1 154 ? 12.211 15.138 5.155 1.00 31.05 154 ALA A O 1
ATOM 1204 N N . VAL A 1 155 ? 10.417 13.804 5.283 1.00 33.34 155 VAL A N 1
ATOM 1205 C CA . VAL A 1 155 ? 9.921 14.074 3.932 1.00 33.34 155 VAL A CA 1
ATOM 1206 C C . VAL A 1 155 ? 9.233 15.435 3.949 1.00 33.34 155 VAL A C 1
ATOM 1208 O O . VAL A 1 155 ? 8.040 15.542 4.219 1.00 33.34 155 VAL A O 1
ATOM 1211 N N . THR A 1 156 ? 9.986 16.495 3.668 1.00 28.44 156 THR A N 1
ATOM 1212 C CA . THR A 1 156 ? 9.409 17.743 3.174 1.00 28.44 156 THR A CA 1
ATOM 1213 C C . THR A 1 156 ? 9.022 17.535 1.707 1.00 28.44 156 THR A C 1
ATOM 1215 O O . THR A 1 156 ? 9.868 17.176 0.885 1.00 28.44 156 THR A O 1
ATOM 1218 N N . PRO A 1 157 ? 7.749 17.722 1.322 1.00 35.25 157 PRO A N 1
ATOM 1219 C CA . PRO A 1 157 ? 7.399 17.788 -0.084 1.00 35.25 157 PRO A CA 1
ATOM 1220 C C . PRO A 1 157 ? 7.937 19.116 -0.628 1.00 35.25 157 PRO A C 1
ATOM 1222 O O . PRO A 1 157 ? 7.377 20.177 -0.359 1.00 35.25 157 PRO A O 1
ATOM 1225 N N . THR A 1 158 ? 9.034 19.080 -1.388 1.00 30.00 158 THR A N 1
ATOM 1226 C CA . THR A 1 158 ? 9.425 20.223 -2.220 1.00 30.00 158 THR A CA 1
ATOM 1227 C C . THR A 1 158 ? 8.336 20.428 -3.269 1.00 30.00 158 THR A C 1
ATOM 1229 O O . THR A 1 158 ? 8.277 19.730 -4.281 1.00 30.00 158 THR A O 1
ATOM 1232 N N . SER A 1 159 ? 7.451 21.386 -2.996 1.00 36.25 159 SER A N 1
ATOM 1233 C CA . SER A 1 159 ? 6.578 22.000 -3.987 1.00 36.25 159 SER A CA 1
ATOM 1234 C C . SER A 1 159 ? 7.465 22.705 -5.013 1.00 36.25 159 SER A C 1
ATOM 1236 O O . SER A 1 159 ? 7.997 23.785 -4.762 1.00 36.25 159 SER A O 1
ATOM 1238 N N . GLY A 1 160 ? 7.701 22.051 -6.149 1.00 31.17 160 GLY A N 1
ATOM 1239 C CA . GLY A 1 160 ? 8.296 22.682 -7.317 1.00 31.17 160 GLY A CA 1
ATOM 1240 C C . GLY A 1 160 ? 7.263 23.604 -7.949 1.00 31.17 160 GLY A C 1
ATOM 1241 O O . GLY A 1 160 ? 6.428 23.148 -8.722 1.00 31.17 160 GLY A O 1
ATOM 1242 N N . ASN A 1 161 ? 7.310 24.882 -7.586 1.00 33.47 161 ASN A N 1
ATOM 1243 C CA . ASN A 1 161 ? 6.587 25.958 -8.251 1.00 33.47 161 ASN A CA 1
ATOM 1244 C C . ASN A 1 161 ? 7.294 26.271 -9.589 1.00 33.47 161 ASN A C 1
ATOM 1246 O O . ASN A 1 161 ? 8.454 26.687 -9.546 1.00 33.47 161 ASN A O 1
ATOM 1250 N N . PRO A 1 162 ? 6.682 26.076 -10.772 1.00 42.16 162 PRO A N 1
ATOM 1251 C CA . PRO A 1 162 ? 7.270 26.511 -12.027 1.00 42.16 162 PRO A CA 1
ATOM 1252 C C . PRO A 1 162 ? 6.680 27.874 -12.402 1.00 42.16 162 PRO A C 1
ATOM 1254 O O . PRO A 1 162 ? 5.528 27.959 -12.815 1.00 42.16 162 PRO A O 1
ATOM 1257 N N . GLY A 1 163 ? 7.468 28.944 -12.284 1.00 30.80 163 GLY A N 1
ATOM 1258 C CA . GLY A 1 163 ? 7.104 30.218 -12.906 1.00 30.80 163 GLY A CA 1
ATOM 1259 C C . GLY A 1 163 ? 7.667 31.454 -12.222 1.00 30.80 163 GLY A C 1
ATOM 1260 O O . GLY A 1 163 ? 7.003 32.046 -11.379 1.00 30.80 163 GLY A O 1
ATOM 1261 N N . LYS A 1 164 ? 8.868 31.863 -12.638 1.00 32.34 164 LYS A N 1
ATOM 1262 C CA . LYS A 1 164 ? 9.264 33.273 -12.770 1.00 32.34 164 LYS A CA 1
ATOM 1263 C C . LYS A 1 164 ? 10.435 33.349 -13.756 1.00 32.34 164 LYS A C 1
ATOM 1265 O O . LYS A 1 164 ? 11.570 33.031 -13.410 1.00 32.34 164 LYS A O 1
ATOM 1270 N N . LYS A 1 165 ? 10.120 33.716 -14.993 1.00 34.47 165 LYS A N 1
ATOM 1271 C CA . LYS A 1 165 ? 10.947 34.600 -15.812 1.00 34.47 165 LYS A CA 1
ATOM 1272 C C . LYS A 1 165 ? 10.082 35.805 -16.128 1.00 34.47 165 LYS A C 1
ATOM 1274 O O . LYS A 1 165 ? 8.872 35.571 -16.344 1.00 34.47 165 LYS A O 1
#